Protein AF-A0A1F9ZBH5-F1 (afdb_monomer_lite)

Secondary structure (DSSP, 8-state):
-HHHHHHHHHHHH--TT-HHHHHHHHHHHHHHHHHHHHHHHHHHHHS---HHHHHHHHHHHHHHHHHHHHHHHHHTTTTGGGHHHHHHHHHHHHHHHHHHHHHHHHHHHHHHTTTTSPPPPPP--

Foldseek 3Di:
DLVLLVVLVCLCVPVVVDDVVSLVSSLVSLVVLLVVLVVVLVVVVPDPDDPVLNVLSVVLNVLSVVLNVLSVCVVVVVCVVPCVVSVVVNVVSSVSNNVSVVVSVVSVVCVVVVVVPDDPDPPDD

pLDDT: mean 91.95, std 9.19, range [59.84, 98.5]

Sequence (125 aa):
MVWISFFAFLTILFPFLGWQIAQGIHIVVGVVVIVMAFYNRSLLEKSQAPLRLKRIATATANISVAQAIIGLLFLVDALAFLFGLFEFIHIVNAVAIVTQASSTATAYDMWEDKEYEPKPTAPAS

Structure (mmCIF, N/CA/C/O backbone):
data_AF-A0A1F9ZBH5-F1
#
_entry.id   AF-A0A1F9ZBH5-F1
#
loop_
_atom_site.group_PDB
_atom_site.id
_atom_site.type_symbol
_atom_site.label_atom_id
_atom_site.label_alt_id
_atom_site.label_comp_id
_atom_site.label_asym_id
_atom_site.label_entity_id
_atom_site.label_seq_id
_atom_site.pdbx_PDB_ins_code
_atom_site.Cartn_x
_atom_site.Cartn_y
_atom_site.Cartn_z
_atom_site.occupancy
_atom_site.B_iso_or_equiv
_atom_site.auth_seq_id
_atom_site.auth_comp_id
_atom_site.auth_asym_id
_atom_site.auth_atom_id
_atom_site.pdbx_PDB_model_num
ATOM 1 N N . MET A 1 1 ? 0.972 -6.969 5.223 1.00 90.81 1 MET A N 1
ATOM 2 C CA . MET A 1 1 ? 1.000 -5.801 4.314 1.00 90.81 1 MET A CA 1
ATOM 3 C C . MET A 1 1 ? 2.272 -4.982 4.486 1.00 90.81 1 MET A C 1
ATOM 5 O O . MET A 1 1 ? 2.968 -4.849 3.499 1.00 90.81 1 MET A O 1
ATOM 9 N N . VAL A 1 2 ? 2.631 -4.532 5.701 1.00 95.81 2 VAL A N 1
ATOM 10 C CA . VAL A 1 2 ? 3.847 -3.721 5.972 1.00 95.81 2 VAL A CA 1
ATOM 11 C C . VAL A 1 2 ? 5.093 -4.229 5.238 1.00 95.81 2 VAL A C 1
ATOM 13 O O . VAL A 1 2 ? 5.625 -3.527 4.386 1.00 95.81 2 VAL A O 1
ATOM 16 N N . TRP A 1 3 ? 5.507 -5.472 5.502 1.00 95.88 3 TRP A N 1
ATOM 17 C CA . TRP A 1 3 ? 6.712 -6.054 4.901 1.00 95.88 3 TRP A CA 1
ATOM 18 C C . TRP A 1 3 ? 6.632 -6.221 3.386 1.00 95.88 3 TRP A C 1
ATOM 20 O O . TRP A 1 3 ? 7.624 -6.026 2.699 1.00 95.88 3 TRP A O 1
ATOM 30 N N . ILE A 1 4 ? 5.453 -6.540 2.855 1.00 95.06 4 ILE A N 1
ATOM 31 C CA . ILE A 1 4 ? 5.247 -6.704 1.410 1.00 95.06 4 ILE A CA 1
ATOM 32 C C . ILE A 1 4 ? 5.319 -5.339 0.713 1.00 95.06 4 ILE A C 1
ATOM 34 O O . ILE A 1 4 ? 5.979 -5.204 -0.312 1.00 95.06 4 ILE A O 1
ATOM 38 N N . SER A 1 5 ? 4.712 -4.306 1.297 1.00 94.00 5 SER A N 1
ATOM 39 C CA . SER A 1 5 ? 4.813 -2.933 0.800 1.00 94.00 5 SER A CA 1
ATOM 40 C C . SER A 1 5 ? 6.243 -2.390 0.909 1.00 94.00 5 SER A C 1
ATOM 42 O O . SER A 1 5 ? 6.711 -1.734 -0.014 1.00 94.00 5 SER A O 1
ATOM 44 N N . PHE A 1 6 ? 6.971 -2.710 1.983 1.00 94.25 6 PHE A N 1
ATOM 45 C CA . PHE A 1 6 ? 8.394 -2.385 2.102 1.00 94.25 6 PHE A CA 1
ATOM 46 C C . PHE A 1 6 ? 9.240 -3.117 1.051 1.00 94.25 6 PHE A C 1
ATOM 48 O O . PHE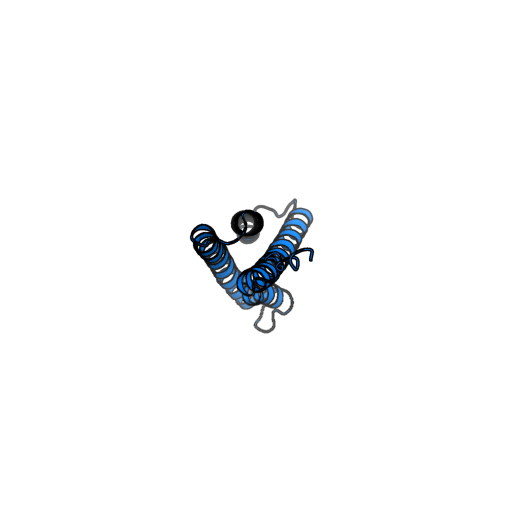 A 1 6 ? 10.086 -2.509 0.401 1.00 94.25 6 PHE A O 1
ATOM 55 N N . PHE A 1 7 ? 8.971 -4.402 0.816 1.00 94.69 7 PHE A N 1
ATOM 56 C CA . PHE A 1 7 ? 9.651 -5.177 -0.218 1.00 94.69 7 PHE A CA 1
ATOM 57 C C . PHE A 1 7 ? 9.445 -4.581 -1.618 1.00 94.69 7 PHE A C 1
ATOM 59 O O . PHE A 1 7 ? 10.397 -4.532 -2.391 1.00 94.69 7 PHE A O 1
ATOM 66 N N . ALA A 1 8 ? 8.261 -4.033 -1.919 1.00 93.50 8 ALA A N 1
ATOM 67 C CA . ALA A 1 8 ? 8.011 -3.330 -3.180 1.00 93.50 8 ALA A CA 1
ATOM 68 C C . ALA A 1 8 ? 8.973 -2.147 -3.415 1.00 93.50 8 ALA A C 1
ATOM 70 O O . ALA A 1 8 ? 9.349 -1.886 -4.553 1.00 93.50 8 ALA A O 1
ATOM 71 N N . PHE A 1 9 ? 9.409 -1.440 -2.367 1.00 91.12 9 PHE A N 1
ATOM 72 C CA . PHE A 1 9 ? 10.438 -0.402 -2.508 1.00 91.12 9 PHE A CA 1
ATOM 73 C C . PHE A 1 9 ? 11.800 -0.993 -2.853 1.00 91.12 9 PHE A C 1
ATOM 75 O O . PHE A 1 9 ? 12.497 -0.496 -3.739 1.00 91.12 9 PHE A O 1
ATOM 82 N N . LEU A 1 10 ? 12.174 -2.064 -2.152 1.00 92.81 10 LEU A N 1
ATOM 83 C CA . LEU A 1 10 ? 13.485 -2.686 -2.301 1.00 92.81 10 LEU A CA 1
ATOM 84 C C . LEU A 1 10 ? 13.714 -3.225 -3.712 1.00 92.81 10 LEU A C 1
ATOM 86 O O . LEU A 1 10 ? 14.834 -3.131 -4.208 1.00 92.81 10 LEU A O 1
ATOM 90 N N . THR A 1 11 ? 12.668 -3.727 -4.376 1.00 93.31 11 THR A N 1
ATOM 91 C CA . THR A 1 11 ? 12.789 -4.261 -5.741 1.00 93.31 11 THR A CA 1
ATOM 92 C C . THR A 1 11 ? 13.259 -3.206 -6.737 1.00 93.31 11 THR A C 1
ATOM 94 O O . THR A 1 11 ? 13.993 -3.540 -7.658 1.00 93.31 11 THR A O 1
ATOM 97 N N . ILE A 1 12 ? 12.862 -1.943 -6.554 1.00 91.69 12 ILE A N 1
ATOM 98 C CA . ILE A 1 12 ? 13.244 -0.835 -7.441 1.00 91.69 12 ILE A CA 1
ATOM 99 C C . ILE A 1 12 ? 14.531 -0.159 -6.970 1.00 91.69 12 ILE A C 1
ATOM 101 O O . ILE A 1 12 ? 15.370 0.190 -7.796 1.00 91.69 12 ILE A O 1
ATOM 105 N N . LEU A 1 13 ? 14.720 -0.008 -5.656 1.00 91.75 13 LEU A N 1
ATOM 106 C CA . LEU A 1 13 ? 15.920 0.626 -5.107 1.00 91.75 13 LEU A CA 1
ATOM 107 C C . LEU A 1 13 ? 17.184 -0.210 -5.356 1.00 91.75 13 LEU A C 1
ATOM 109 O O . LEU A 1 13 ? 18.262 0.343 -5.566 1.00 91.75 13 LEU A O 1
ATOM 113 N N . PHE A 1 14 ? 17.048 -1.537 -5.358 1.00 92.75 14 PHE A N 1
ATOM 114 C CA . PHE A 1 14 ? 18.155 -2.465 -5.550 1.00 92.75 14 PHE A CA 1
ATOM 115 C C . PHE A 1 14 ? 17.829 -3.509 -6.630 1.00 92.75 14 PHE A C 1
ATOM 117 O O . PHE A 1 14 ? 17.493 -4.655 -6.315 1.00 92.75 14 PHE A O 1
ATOM 124 N N . PRO A 1 15 ? 17.943 -3.155 -7.924 1.00 91.88 15 PRO A N 1
ATOM 125 C CA . PRO A 1 15 ? 17.598 -4.045 -9.029 1.00 91.88 15 PRO A CA 1
ATOM 126 C C . PRO A 1 15 ? 18.705 -5.085 -9.298 1.00 91.88 15 PRO A C 1
ATOM 128 O O . PRO A 1 15 ? 19.243 -5.167 -10.401 1.00 91.88 15 PRO A O 1
ATOM 131 N N . PHE A 1 16 ? 19.055 -5.902 -8.297 1.00 89.44 16 PHE A N 1
ATOM 132 C CA . PHE A 1 16 ? 20.159 -6.877 -8.360 1.00 89.44 16 PHE A CA 1
ATOM 133 C C . PHE A 1 16 ? 20.019 -7.909 -9.491 1.00 89.44 16 PHE A C 1
ATOM 135 O O . PHE A 1 16 ? 21.016 -8.447 -9.962 1.00 89.44 16 PHE A O 1
ATOM 142 N N . LEU A 1 17 ? 18.785 -8.185 -9.923 1.00 90.12 17 LEU A N 1
ATOM 143 C CA . LEU A 1 17 ? 18.459 -9.133 -10.994 1.00 90.12 17 LEU A CA 1
ATOM 144 C C . LEU A 1 17 ? 18.304 -8.454 -12.371 1.00 90.12 17 LEU A C 1
ATOM 146 O O . LEU A 1 17 ? 17.874 -9.096 -13.325 1.00 90.12 17 LEU A O 1
ATOM 150 N N . GLY A 1 18 ? 18.630 -7.162 -12.484 1.00 94.38 18 GLY A N 1
ATOM 151 C CA . GLY A 1 18 ? 18.410 -6.350 -13.682 1.00 94.38 18 GLY A CA 1
ATOM 152 C C . GLY A 1 18 ? 17.054 -5.637 -13.688 1.00 94.38 18 GLY A C 1
ATOM 153 O O . GLY A 1 18 ? 16.101 -6.048 -13.022 1.00 94.38 18 GLY A O 1
ATOM 154 N N . TRP A 1 19 ? 16.970 -4.541 -14.450 1.00 92.50 19 TRP A N 1
ATOM 155 C CA . TRP A 1 19 ? 15.840 -3.607 -14.391 1.00 92.50 19 TRP A CA 1
ATOM 156 C C . TRP A 1 19 ? 14.512 -4.228 -14.832 1.00 92.50 19 TRP A C 1
ATOM 158 O O . TRP A 1 19 ? 13.498 -4.029 -14.169 1.00 92.50 19 TRP A O 1
ATOM 168 N N . GLN A 1 20 ? 14.509 -5.041 -15.895 1.00 93.25 20 GLN A N 1
ATOM 169 C CA . GLN A 1 20 ? 13.277 -5.664 -16.392 1.00 93.25 20 GLN A CA 1
ATOM 170 C C . GLN A 1 20 ? 12.678 -6.644 -15.372 1.00 93.25 20 GLN A C 1
ATOM 172 O O . GLN A 1 20 ? 11.469 -6.645 -15.140 1.00 93.25 20 GLN A O 1
ATOM 177 N N . ILE A 1 21 ? 13.522 -7.463 -14.734 1.00 94.81 21 ILE A N 1
ATOM 178 C CA . ILE A 1 21 ? 13.074 -8.430 -13.723 1.00 94.81 21 ILE A CA 1
ATOM 179 C C . ILE A 1 21 ? 12.607 -7.693 -12.466 1.00 94.81 21 ILE A C 1
ATOM 181 O O . ILE A 1 21 ? 11.524 -7.978 -11.955 1.00 94.81 21 ILE A O 1
ATOM 185 N N . ALA A 1 22 ? 13.384 -6.713 -11.998 1.00 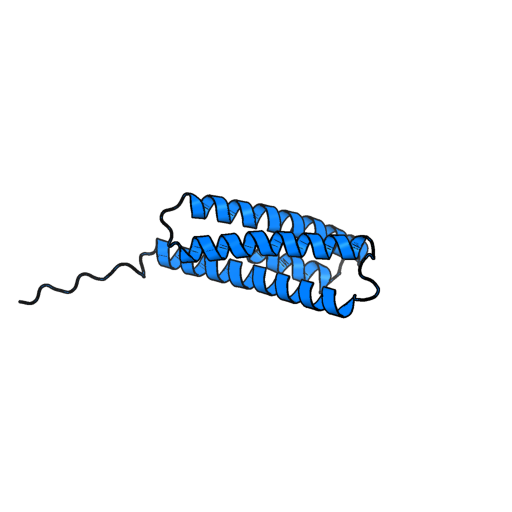95.69 22 ALA A N 1
ATOM 186 C CA . ALA A 1 22 ? 13.036 -5.867 -10.860 1.00 95.69 22 ALA A CA 1
ATOM 187 C C . ALA A 1 22 ? 11.675 -5.177 -11.038 1.00 95.69 22 ALA A C 1
ATOM 189 O O . ALA A 1 22 ? 10.835 -5.224 -10.138 1.00 95.69 22 ALA A O 1
ATOM 190 N N . GLN A 1 23 ? 11.428 -4.604 -12.219 1.00 94.75 23 GLN A N 1
ATOM 191 C CA . GLN A 1 23 ? 10.154 -3.988 -12.574 1.00 94.75 23 GLN A CA 1
ATOM 192 C C . GLN A 1 23 ? 9.008 -5.009 -12.578 1.00 94.75 23 GLN A C 1
ATOM 194 O O . GLN A 1 23 ? 7.955 -4.746 -11.998 1.00 94.75 23 GLN A O 1
ATOM 199 N N . GLY A 1 24 ? 9.211 -6.191 -13.170 1.00 95.62 24 GLY A N 1
ATOM 200 C CA . GLY A 1 24 ? 8.214 -7.265 -13.159 1.00 95.62 24 GLY A CA 1
ATOM 201 C C . GLY A 1 24 ? 7.828 -7.694 -11.740 1.00 95.62 24 GLY A C 1
ATOM 202 O O . GLY A 1 24 ? 6.642 -7.780 -11.416 1.00 95.62 24 GLY A O 1
ATOM 203 N N . ILE A 1 25 ? 8.819 -7.889 -10.863 1.00 96.69 25 ILE A N 1
ATOM 204 C CA . ILE A 1 25 ? 8.586 -8.213 -9.448 1.00 96.69 25 ILE A CA 1
ATOM 205 C C . ILE A 1 25 ? 7.847 -7.063 -8.754 1.00 96.69 25 ILE A C 1
ATOM 207 O O . ILE A 1 25 ? 6.869 -7.317 -8.052 1.00 96.69 25 ILE A O 1
ATOM 211 N N . HIS A 1 26 ? 8.260 -5.812 -8.971 1.00 96.81 26 HIS A N 1
ATOM 212 C CA . HIS A 1 26 ? 7.611 -4.640 -8.380 1.00 96.81 26 HIS A CA 1
ATOM 213 C C . HIS A 1 26 ? 6.119 -4.567 -8.731 1.00 96.81 26 HIS A C 1
ATOM 215 O O . HIS A 1 26 ? 5.291 -4.345 -7.848 1.00 96.81 26 HIS A O 1
ATOM 221 N N . ILE A 1 27 ? 5.761 -4.823 -9.995 1.00 96.44 27 ILE A N 1
ATOM 222 C CA . ILE A 1 27 ? 4.364 -4.849 -10.452 1.00 96.44 27 ILE A CA 1
ATOM 223 C C . ILE A 1 27 ? 3.581 -5.948 -9.728 1.00 96.44 27 ILE A C 1
ATOM 225 O O . ILE A 1 27 ? 2.514 -5.679 -9.175 1.00 96.44 27 ILE A O 1
ATOM 229 N N . VAL A 1 28 ? 4.110 -7.176 -9.697 1.00 97.62 28 VAL A N 1
ATOM 230 C CA . VAL A 1 28 ? 3.442 -8.314 -9.041 1.00 97.62 28 VAL A CA 1
ATOM 231 C C . VAL A 1 28 ? 3.235 -8.037 -7.552 1.00 97.62 28 VAL A C 1
ATOM 233 O O . VAL A 1 28 ? 2.130 -8.209 -7.036 1.00 97.62 28 VAL A O 1
ATOM 236 N N . VAL A 1 29 ? 4.269 -7.555 -6.862 1.00 97.19 29 VAL A N 1
ATOM 237 C CA . VAL A 1 29 ? 4.182 -7.187 -5.444 1.00 97.19 29 VAL A CA 1
ATOM 238 C C . VAL A 1 29 ? 3.184 -6.044 -5.246 1.00 97.19 29 VAL A C 1
ATOM 240 O O . VAL A 1 29 ? 2.385 -6.100 -4.315 1.00 97.19 29 VAL A O 1
ATOM 243 N N . GLY A 1 30 ? 3.161 -5.049 -6.136 1.00 96.88 30 GLY A N 1
ATOM 244 C CA . GLY A 1 30 ? 2.183 -3.961 -6.123 1.00 96.88 30 GLY A CA 1
ATOM 245 C C . GLY A 1 30 ? 0.740 -4.466 -6.196 1.00 96.88 30 GLY A C 1
ATOM 246 O O . GLY A 1 30 ? -0.093 -4.058 -5.386 1.00 96.88 30 GLY A O 1
ATOM 247 N N . VAL A 1 31 ? 0.452 -5.425 -7.081 1.00 97.94 31 VAL A N 1
ATOM 248 C CA . VAL A 1 31 ? -0.866 -6.082 -7.155 1.00 97.94 31 VAL A CA 1
ATOM 249 C C . VAL A 1 31 ? -1.205 -6.786 -5.839 1.00 97.94 31 VAL A C 1
ATOM 251 O O . VAL A 1 31 ? -2.310 -6.617 -5.318 1.00 97.94 31 VAL A O 1
ATOM 254 N N . VAL A 1 32 ? -0.254 -7.519 -5.254 1.00 98.12 32 VAL A N 1
ATOM 255 C CA . VAL A 1 32 ? -0.448 -8.175 -3.950 1.00 98.12 32 VAL A CA 1
ATOM 256 C C . VAL A 1 32 ? -0.744 -7.149 -2.852 1.00 98.12 32 VAL A C 1
ATOM 258 O O . VAL A 1 32 ? -1.650 -7.374 -2.049 1.00 98.12 32 VAL A O 1
ATOM 261 N N . VAL A 1 33 ? -0.050 -6.006 -2.822 1.00 97.94 33 VAL A N 1
ATOM 262 C CA . VAL A 1 33 ? -0.314 -4.927 -1.853 1.00 97.94 33 VAL A CA 1
ATOM 263 C C . VAL A 1 33 ? -1.751 -4.422 -1.962 1.00 97.94 33 VAL A C 1
ATOM 265 O O . VAL A 1 33 ? -2.402 -4.264 -0.930 1.00 97.94 33 VAL A O 1
ATOM 268 N N . ILE A 1 34 ? -2.271 -4.219 -3.176 1.00 98.12 34 ILE A N 1
ATOM 269 C CA . ILE A 1 34 ? -3.660 -3.779 -3.388 1.00 98.12 34 ILE A CA 1
ATOM 270 C C . ILE A 1 34 ? -4.630 -4.822 -2.830 1.00 98.12 34 ILE A C 1
ATOM 272 O O . ILE A 1 34 ? -5.492 -4.491 -2.014 1.00 98.12 34 ILE A O 1
ATOM 276 N N . VAL A 1 35 ? -4.461 -6.094 -3.210 1.00 98.38 35 VAL A N 1
ATOM 277 C CA . VAL A 1 35 ? -5.311 -7.195 -2.723 1.00 98.38 35 VAL A CA 1
ATOM 278 C C . VAL A 1 35 ? -5.296 -7.251 -1.196 1.00 98.38 35 VAL A C 1
ATOM 280 O O . VAL A 1 35 ? -6.353 -7.319 -0.567 1.00 98.38 35 VAL A O 1
ATOM 283 N N . MET A 1 36 ? -4.116 -7.150 -0.582 1.00 98.19 36 MET A N 1
ATOM 284 C CA . MET A 1 36 ? -3.982 -7.131 0.873 1.00 98.19 36 MET A CA 1
ATOM 285 C C . MET A 1 36 ? -4.630 -5.907 1.520 1.00 98.19 36 MET A C 1
ATOM 287 O O . MET A 1 36 ? -5.206 -6.044 2.596 1.00 98.19 36 MET A O 1
ATOM 291 N N . ALA A 1 37 ? -4.558 -4.729 0.900 1.00 98.12 37 ALA A N 1
ATOM 292 C CA . ALA A 1 37 ? -5.168 -3.520 1.444 1.00 98.12 37 ALA A CA 1
ATOM 293 C C . ALA A 1 37 ? -6.695 -3.662 1.525 1.00 98.12 37 ALA A C 1
ATOM 295 O O . ALA A 1 37 ? -7.290 -3.379 2.568 1.00 98.12 37 ALA A O 1
ATOM 296 N N . PHE A 1 38 ? -7.324 -4.187 0.470 1.00 98.50 38 PHE A N 1
ATOM 297 C CA . PHE A 1 38 ? -8.758 -4.489 0.475 1.00 98.50 38 PHE A CA 1
ATOM 298 C C . PHE A 1 38 ? -9.117 -5.640 1.417 1.00 98.50 38 PHE A C 1
ATOM 300 O O . PHE A 1 38 ? -10.132 -5.565 2.113 1.00 98.50 38 PHE A O 1
ATOM 307 N N . TYR A 1 39 ? -8.283 -6.678 1.489 1.00 98.25 39 TYR A N 1
ATOM 308 C CA . TYR A 1 39 ? -8.491 -7.793 2.410 1.00 98.25 39 TYR A CA 1
ATOM 309 C C . TYR A 1 39 ? -8.456 -7.332 3.875 1.00 98.25 39 TYR A C 1
ATOM 311 O O . TYR A 1 39 ? -9.406 -7.570 4.621 1.00 98.25 39 TYR A O 1
ATOM 319 N N . ASN A 1 40 ? -7.423 -6.580 4.265 1.00 97.25 40 ASN A N 1
ATOM 320 C CA . ASN A 1 40 ? -7.286 -6.012 5.607 1.00 97.25 40 ASN A CA 1
ATOM 321 C C . ASN A 1 40 ? -8.449 -5.079 5.951 1.00 97.25 40 ASN A C 1
ATOM 323 O O . ASN A 1 40 ? -9.001 -5.155 7.049 1.00 97.25 40 ASN A O 1
ATOM 327 N N . ARG A 1 41 ? -8.858 -4.226 5.004 1.00 98.00 41 ARG A N 1
ATOM 328 C CA . ARG A 1 41 ? -10.046 -3.384 5.159 1.00 98.00 41 ARG A CA 1
ATOM 329 C C . ARG A 1 41 ? -11.292 -4.231 5.437 1.00 98.00 41 ARG A C 1
ATOM 331 O O . ARG A 1 41 ? -12.010 -3.931 6.384 1.00 98.00 41 ARG A O 1
ATOM 338 N N . SER A 1 42 ? -11.533 -5.291 4.661 1.00 98.19 42 SER A N 1
ATOM 339 C CA . SER A 1 42 ? -12.706 -6.159 4.839 1.00 98.19 42 SER A CA 1
ATOM 340 C C . SER A 1 42 ? -12.715 -6.865 6.197 1.00 98.19 42 SER A C 1
ATOM 342 O O . SER A 1 42 ? -13.767 -6.973 6.827 1.00 98.19 42 SER A O 1
ATOM 344 N N . LEU A 1 43 ? -11.553 -7.325 6.672 1.00 96.69 43 LEU A N 1
ATOM 345 C CA . LEU A 1 43 ? -11.426 -7.920 8.005 1.00 96.69 43 LEU A CA 1
ATOM 346 C C . LEU A 1 43 ? -11.744 -6.906 9.112 1.00 96.69 43 LEU A C 1
ATOM 348 O O . LEU A 1 43 ? -12.526 -7.208 10.011 1.00 96.69 43 LEU A O 1
ATOM 352 N N . LEU A 1 44 ? -11.205 -5.687 9.017 1.00 95.88 44 LEU A N 1
ATOM 353 C CA . LEU A 1 44 ? -11.470 -4.616 9.984 1.00 95.88 44 LEU A CA 1
ATOM 354 C C . LEU A 1 44 ? -12.923 -4.137 9.959 1.00 95.88 44 LEU A C 1
ATOM 356 O O . LEU A 1 44 ? -13.488 -3.810 11.000 1.00 95.88 44 LEU A O 1
ATOM 360 N N . GLU A 1 45 ? -13.557 -4.091 8.790 1.00 96.25 45 GLU A N 1
ATOM 361 C CA . GLU A 1 45 ? -14.977 -3.748 8.682 1.00 96.25 45 GLU A CA 1
ATOM 362 C C . GLU A 1 45 ? -15.846 -4.730 9.477 1.00 96.25 45 GLU A C 1
ATOM 364 O O . GLU A 1 45 ? -16.746 -4.287 10.196 1.00 96.25 45 GLU A O 1
ATOM 369 N N . LYS A 1 46 ? -15.506 -6.024 9.426 1.00 96.31 46 LYS A N 1
ATOM 370 C CA . LYS A 1 46 ? -16.195 -7.120 10.127 1.00 96.31 46 LYS A CA 1
ATOM 371 C C . LYS A 1 46 ? -15.844 -7.237 11.615 1.00 96.31 46 LYS A C 1
ATOM 373 O O . LYS A 1 46 ? -16.524 -7.971 12.327 1.00 96.31 46 LYS A O 1
ATOM 378 N N . SER A 1 47 ? -14.812 -6.544 12.097 1.00 94.50 47 SER A N 1
ATOM 379 C CA . SER A 1 47 ? -14.397 -6.595 13.502 1.00 94.50 47 SER A CA 1
ATOM 380 C C . SER A 1 47 ? -15.042 -5.491 14.352 1.00 94.50 47 SER A C 1
ATOM 382 O O . SER A 1 47 ? -15.637 -4.534 13.844 1.00 94.50 47 SER A O 1
ATOM 384 N N . GLN A 1 48 ? -14.888 -5.602 15.675 1.00 93.88 48 GLN A N 1
ATOM 385 C CA . GLN A 1 48 ? -15.278 -4.568 16.647 1.00 93.88 48 GLN A CA 1
ATOM 386 C C . GLN A 1 48 ? -14.202 -3.480 16.825 1.00 93.88 48 GLN A C 1
ATOM 388 O O . GLN A 1 48 ? -14.269 -2.682 17.758 1.00 93.88 48 GLN A O 1
ATOM 393 N N . ALA A 1 49 ? -13.206 -3.435 15.934 1.00 92.88 49 ALA A N 1
ATOM 394 C CA . ALA A 1 49 ? -12.132 -2.459 16.003 1.00 92.88 49 ALA A CA 1
ATOM 395 C C . ALA A 1 49 ? -12.664 -1.014 15.898 1.00 92.88 49 ALA A C 1
ATOM 397 O O . ALA A 1 49 ? -13.651 -0.761 15.191 1.00 92.88 49 ALA A O 1
ATOM 398 N N . PRO A 1 50 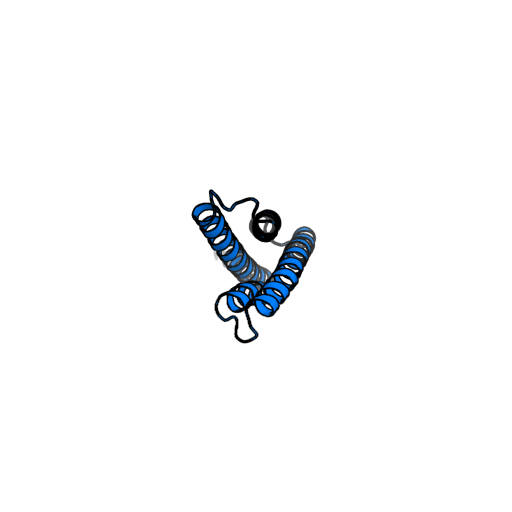? -11.997 -0.034 16.535 1.00 93.56 50 PRO A N 1
ATOM 399 C CA . PRO A 1 50 ? -12.398 1.365 16.492 1.00 93.56 50 PRO A CA 1
ATOM 400 C C . PRO A 1 50 ? -12.590 1.903 15.070 1.00 93.56 50 PRO A C 1
ATOM 402 O O . PRO A 1 50 ? -11.794 1.640 14.166 1.00 93.56 50 PRO A O 1
ATOM 405 N N . LEU A 1 51 ? -13.590 2.775 14.887 1.00 95.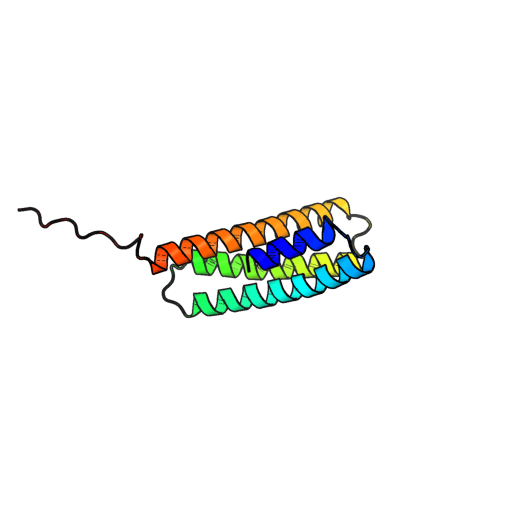31 51 LEU A N 1
ATOM 406 C CA . LEU A 1 51 ? -13.883 3.420 13.597 1.00 95.31 51 LEU A CA 1
ATOM 407 C C . LEU A 1 51 ? -12.668 4.130 12.985 1.00 95.31 51 LEU A C 1
ATOM 409 O O . LEU A 1 51 ? -12.539 4.202 11.763 1.00 95.31 51 LEU A O 1
ATOM 413 N N . ARG A 1 52 ? -11.757 4.643 13.820 1.00 94.50 52 ARG A N 1
ATOM 414 C CA . ARG A 1 52 ? -10.515 5.266 13.354 1.00 94.50 52 ARG A CA 1
ATOM 415 C C . ARG A 1 52 ? -9.658 4.289 12.542 1.00 94.50 52 ARG A C 1
ATOM 417 O O . ARG A 1 52 ? -9.193 4.688 11.478 1.00 94.50 52 ARG A O 1
ATOM 424 N N . LEU A 1 53 ? -9.505 3.038 12.985 1.00 95.31 53 LEU A N 1
ATOM 425 C CA . LEU A 1 53 ? -8.749 2.013 12.252 1.00 95.31 53 LEU A CA 1
ATOM 426 C C . LEU A 1 53 ? -9.415 1.679 10.920 1.00 95.31 53 LEU A C 1
ATOM 428 O O . LEU A 1 53 ? -8.743 1.635 9.893 1.00 95.31 53 LEU A O 1
ATOM 432 N N . LYS A 1 54 ? -10.748 1.554 10.907 1.00 96.88 54 LYS A N 1
ATOM 433 C CA . LYS A 1 54 ? -11.518 1.296 9.678 1.00 96.88 54 LYS A CA 1
ATOM 434 C C . LYS A 1 54 ? -11.337 2.414 8.643 1.00 96.88 54 LYS A C 1
ATOM 436 O O . LYS A 1 54 ? -11.157 2.137 7.456 1.00 96.88 54 LYS A O 1
ATOM 441 N N . ARG A 1 55 ? -11.324 3.679 9.086 1.00 97.56 55 ARG A N 1
ATOM 442 C CA . ARG A 1 55 ? -11.055 4.838 8.214 1.00 97.56 55 ARG A CA 1
ATOM 443 C C . ARG A 1 55 ? -9.638 4.822 7.646 1.00 97.56 55 ARG A C 1
ATOM 445 O O . ARG A 1 55 ? -9.488 5.060 6.452 1.00 97.56 55 ARG A O 1
ATOM 452 N N . ILE A 1 56 ? -8.627 4.523 8.467 1.00 97.25 56 ILE A N 1
ATOM 453 C CA . ILE A 1 56 ? -7.234 4.432 8.002 1.00 97.25 56 ILE A CA 1
ATOM 454 C C . ILE A 1 56 ? -7.105 3.305 6.974 1.00 97.25 56 ILE A C 1
ATOM 456 O O . ILE A 1 56 ? -6.640 3.558 5.870 1.00 97.25 56 ILE A O 1
ATOM 460 N N . ALA A 1 57 ? -7.616 2.106 7.267 1.00 97.69 57 ALA A N 1
ATOM 461 C CA . ALA A 1 57 ? -7.570 0.982 6.332 1.00 97.69 57 ALA A CA 1
ATOM 462 C C . ALA A 1 57 ? -8.301 1.272 5.008 1.00 97.69 57 ALA A C 1
ATOM 464 O O . ALA A 1 57 ? -7.823 0.899 3.937 1.00 97.69 57 ALA A O 1
ATOM 465 N N . THR A 1 58 ? -9.428 1.991 5.060 1.00 98.12 58 THR A N 1
ATOM 466 C CA . THR A 1 58 ? -10.143 2.447 3.857 1.00 98.12 58 THR A CA 1
ATOM 467 C C . THR A 1 58 ? -9.312 3.443 3.050 1.00 98.12 58 THR A C 1
ATOM 469 O O . THR A 1 58 ? -9.202 3.301 1.832 1.00 98.12 58 THR A O 1
ATOM 472 N N . ALA A 1 59 ? -8.689 4.422 3.712 1.00 98.12 59 ALA A N 1
ATOM 473 C CA . ALA A 1 59 ? -7.795 5.370 3.055 1.00 98.12 59 ALA A CA 1
ATOM 474 C C . ALA A 1 59 ? -6.596 4.655 2.418 1.00 98.12 59 ALA A C 1
ATOM 476 O O . ALA A 1 59 ? -6.278 4.928 1.264 1.00 98.12 59 ALA A O 1
ATOM 477 N N . THR A 1 60 ? -5.990 3.684 3.107 1.00 98.31 60 THR A N 1
ATOM 478 C CA . THR A 1 60 ? -4.873 2.897 2.567 1.00 98.31 60 THR A CA 1
ATOM 479 C C . THR A 1 60 ? -5.285 2.103 1.329 1.00 98.31 60 THR A C 1
ATOM 481 O O . THR A 1 60 ? -4.554 2.105 0.339 1.00 98.31 60 THR A O 1
ATOM 484 N N . ALA A 1 61 ? -6.468 1.477 1.337 1.00 98.38 61 ALA A N 1
ATOM 485 C CA . ALA A 1 61 ? -6.999 0.781 0.165 1.00 98.38 61 ALA A CA 1
ATOM 486 C C . ALA A 1 61 ? -7.192 1.741 -1.022 1.00 98.38 61 ALA A C 1
ATOM 488 O O . ALA A 1 61 ? -6.725 1.455 -2.124 1.00 98.38 61 ALA A O 1
ATOM 489 N N . ASN A 1 62 ? -7.782 2.917 -0.799 1.00 98.19 62 ASN A N 1
ATOM 490 C CA . ASN A 1 62 ? -7.978 3.913 -1.857 1.00 98.19 62 ASN A CA 1
ATOM 491 C C . ASN A 1 62 ? -6.649 4.466 -2.401 1.00 98.19 62 ASN A C 1
ATOM 493 O O . ASN A 1 62 ? -6.485 4.590 -3.615 1.00 98.19 62 ASN A O 1
ATOM 497 N N . ILE A 1 63 ? -5.678 4.747 -1.524 1.00 98.00 63 ILE A N 1
ATOM 498 C CA . ILE A 1 63 ? -4.335 5.188 -1.930 1.00 98.00 63 ILE A CA 1
ATOM 499 C C . ILE A 1 63 ? -3.632 4.082 -2.726 1.00 98.00 63 ILE A C 1
ATOM 501 O O . ILE A 1 63 ? -2.972 4.391 -3.711 1.00 98.00 63 ILE A O 1
ATOM 505 N N . SER A 1 64 ? -3.820 2.800 -2.382 1.00 97.94 64 SER A N 1
ATOM 506 C CA . SER A 1 64 ? -3.250 1.686 -3.157 1.00 97.94 64 SER A CA 1
ATOM 507 C C . SER A 1 64 ? -3.791 1.615 -4.591 1.00 97.94 64 SER A C 1
ATOM 509 O O . SER A 1 64 ? -3.038 1.305 -5.512 1.00 97.94 64 SER A O 1
ATOM 511 N N . VAL A 1 65 ? -5.058 1.984 -4.812 1.00 98.00 65 VAL A N 1
ATOM 512 C CA . VAL A 1 65 ? -5.634 2.095 -6.163 1.00 98.00 65 VAL A CA 1
ATOM 513 C C . VAL A 1 65 ? -5.015 3.267 -6.921 1.00 98.00 65 VAL A C 1
ATOM 515 O O . VAL A 1 65 ? -4.586 3.097 -8.060 1.00 98.00 65 VAL A O 1
ATOM 518 N N . ALA A 1 66 ? -4.914 4.442 -6.292 1.00 97.38 66 ALA A N 1
ATOM 519 C CA . ALA A 1 66 ? -4.254 5.598 -6.903 1.00 97.38 66 ALA A CA 1
ATOM 520 C C . ALA A 1 66 ? -2.787 5.290 -7.256 1.00 97.38 66 ALA A C 1
ATOM 522 O O . ALA A 1 66 ? -2.323 5.630 -8.343 1.00 97.38 66 ALA A O 1
ATOM 523 N N . GLN A 1 67 ? -2.085 4.573 -6.375 1.00 96.94 67 GLN A N 1
ATOM 524 C CA . GLN A 1 67 ? -0.721 4.105 -6.596 1.00 96.94 67 GLN A CA 1
ATOM 525 C C . GLN A 1 67 ? -0.615 3.208 -7.830 1.00 96.94 67 GLN A C 1
ATOM 527 O O . GLN A 1 67 ? 0.284 3.394 -8.651 1.00 96.94 67 GLN A O 1
ATOM 532 N N . ALA A 1 68 ? -1.549 2.267 -7.980 1.00 96.62 68 ALA A N 1
ATOM 533 C CA . ALA A 1 68 ? -1.613 1.370 -9.127 1.00 96.62 68 ALA A CA 1
ATOM 534 C C . ALA A 1 68 ? -1.852 2.129 -10.434 1.00 96.62 68 ALA A C 1
ATOM 536 O O . ALA A 1 68 ? -1.176 1.867 -11.424 1.00 96.62 68 ALA A O 1
ATOM 537 N N . ILE A 1 69 ? -2.773 3.098 -10.425 1.00 96.81 69 ILE A N 1
ATOM 538 C CA . ILE A 1 69 ? -3.067 3.937 -11.593 1.00 96.81 69 ILE A CA 1
ATOM 539 C C . ILE A 1 69 ? -1.809 4.690 -12.026 1.00 96.81 69 ILE A C 1
ATOM 541 O O . ILE A 1 69 ? -1.440 4.626 -13.194 1.00 96.81 69 ILE A O 1
ATOM 545 N N . ILE A 1 70 ? -1.110 5.346 -11.095 1.00 95.81 70 ILE A N 1
ATOM 546 C CA . ILE A 1 70 ? 0.127 6.071 -11.417 1.00 95.81 70 ILE A CA 1
ATOM 547 C C . ILE A 1 70 ? 1.201 5.108 -11.951 1.00 95.81 70 ILE A C 1
ATOM 549 O O . ILE A 1 70 ? 1.837 5.403 -12.958 1.00 95.81 70 ILE A O 1
ATOM 553 N N . GLY A 1 71 ? 1.358 3.930 -11.336 1.00 94.44 71 GLY A N 1
ATOM 554 C CA . GLY A 1 71 ? 2.296 2.904 -11.807 1.00 94.44 71 GLY A CA 1
ATOM 555 C C . GLY A 1 71 ? 1.990 2.409 -13.226 1.00 94.44 71 GLY A C 1
ATOM 556 O O . GLY A 1 71 ? 2.895 2.282 -14.047 1.00 94.44 71 GLY A O 1
ATOM 557 N N . LEU A 1 72 ? 0.713 2.188 -13.547 1.00 94.62 72 LEU A N 1
ATOM 558 C CA . LEU A 1 72 ? 0.276 1.821 -14.898 1.00 94.62 72 LEU A CA 1
ATOM 559 C C . LEU A 1 72 ? 0.551 2.937 -15.907 1.00 94.62 72 LEU A C 1
ATOM 561 O O . LEU A 1 72 ? 0.999 2.654 -17.015 1.00 94.62 72 LEU A O 1
ATOM 565 N N . LEU A 1 73 ? 0.324 4.194 -15.525 1.00 94.44 73 LEU A N 1
ATOM 566 C CA . LEU A 1 73 ? 0.605 5.340 -16.385 1.00 94.44 73 LEU A CA 1
ATOM 567 C C . LEU A 1 73 ? 2.106 5.489 -16.689 1.00 94.44 73 LEU A C 1
ATOM 569 O O . LE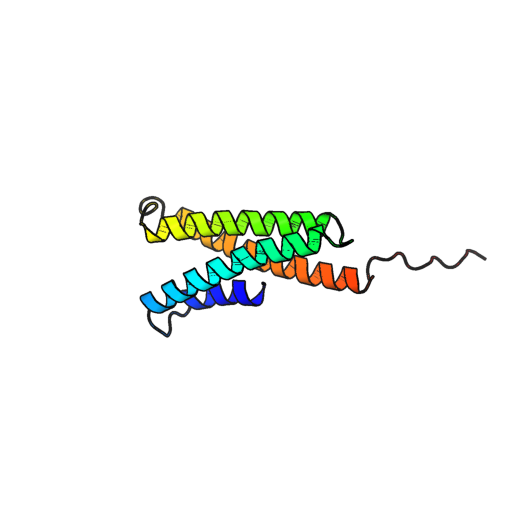U A 1 73 ? 2.448 5.885 -17.803 1.00 94.44 73 LEU A O 1
ATOM 573 N N . PHE A 1 74 ? 2.995 5.115 -15.761 1.00 91.94 74 PHE A N 1
ATOM 574 C CA . PHE A 1 74 ? 4.431 5.024 -16.049 1.00 91.94 74 PHE A CA 1
ATOM 575 C C . PHE A 1 74 ? 4.776 3.914 -17.038 1.00 91.94 74 PHE A C 1
ATOM 577 O O . PHE A 1 74 ? 5.639 4.113 -17.886 1.00 91.94 74 PHE A O 1
ATOM 584 N N . LEU A 1 75 ? 4.106 2.760 -16.967 1.00 90.69 75 LEU A N 1
ATOM 585 C CA . LEU A 1 75 ? 4.390 1.637 -17.868 1.00 90.69 75 LEU A CA 1
ATOM 586 C C . LEU A 1 75 ? 4.105 1.955 -19.337 1.00 90.69 75 LEU A C 1
ATOM 588 O O . LEU A 1 75 ? 4.766 1.408 -20.215 1.00 90.69 75 LEU A O 1
ATOM 592 N N . VAL A 1 76 ? 3.130 2.824 -19.597 1.00 92.62 76 VAL A N 1
ATOM 593 C CA . VAL A 1 76 ? 2.739 3.236 -20.954 1.00 92.62 76 VAL A CA 1
ATOM 594 C C . VAL A 1 76 ? 3.315 4.595 -21.360 1.00 92.62 76 VAL A C 1
ATOM 596 O O . VAL A 1 76 ? 2.882 5.158 -22.361 1.00 92.62 76 VAL A O 1
ATOM 599 N N . ASP A 1 77 ? 4.248 5.138 -20.573 1.00 89.25 77 ASP A N 1
ATOM 600 C CA . ASP A 1 77 ? 4.887 6.443 -20.790 1.00 89.25 77 ASP A CA 1
ATOM 601 C C . ASP A 1 77 ? 3.896 7.624 -20.938 1.00 89.25 77 ASP A C 1
ATOM 603 O O . ASP A 1 77 ? 4.192 8.670 -21.514 1.00 89.25 77 ASP A O 1
ATOM 607 N N . ALA A 1 78 ? 2.689 7.495 -20.371 1.00 84.38 78 ALA A N 1
ATOM 608 C CA . ALA A 1 78 ? 1.624 8.499 -20.490 1.00 84.38 78 ALA A CA 1
ATOM 609 C C . ALA A 1 78 ? 1.898 9.785 -19.686 1.00 84.38 78 ALA A C 1
ATOM 611 O O . ALA A 1 78 ? 1.138 10.750 -19.776 1.00 84.38 78 ALA A O 1
ATOM 612 N N . LEU A 1 79 ? 2.964 9.799 -18.880 1.00 83.94 79 LEU A N 1
ATOM 613 C CA . LEU A 1 79 ? 3.319 10.883 -17.962 1.00 83.94 79 LEU A CA 1
ATOM 614 C C . LEU A 1 79 ? 4.714 11.460 -18.226 1.00 83.94 79 LEU A C 1
ATOM 616 O O . LEU A 1 79 ? 5.224 12.188 -17.378 1.00 83.94 79 LEU A O 1
ATOM 620 N N . ALA A 1 80 ? 5.321 11.186 -19.387 1.00 81.25 80 ALA A N 1
ATOM 621 C CA . ALA A 1 80 ? 6.686 11.609 -19.719 1.00 81.25 80 ALA A CA 1
ATOM 622 C C . ALA A 1 80 ? 6.951 13.106 -19.449 1.00 81.25 80 ALA A C 1
ATOM 624 O O . ALA A 1 80 ? 7.969 13.482 -18.873 1.00 81.25 80 ALA A O 1
ATOM 625 N N . PHE A 1 81 ? 5.994 13.973 -19.796 1.00 82.81 81 PHE A N 1
ATOM 626 C CA . PHE A 1 81 ? 6.104 15.430 -19.637 1.00 82.81 81 PHE A CA 1
ATOM 627 C C . PHE A 1 81 ? 5.919 15.930 -18.189 1.00 82.81 81 PHE A C 1
ATOM 629 O O . PHE A 1 81 ? 6.236 17.081 -17.895 1.00 82.81 81 PHE A O 1
ATOM 636 N N . LEU A 1 82 ? 5.425 15.084 -17.278 1.00 87.31 82 LEU A N 1
ATOM 637 C CA . LEU A 1 82 ? 5.251 15.374 -15.846 1.00 87.31 82 LEU A CA 1
ATOM 638 C C . LEU A 1 82 ? 5.958 14.340 -14.963 1.00 87.31 82 LEU A C 1
ATOM 640 O O . LEU A 1 82 ? 5.594 14.175 -13.795 1.00 87.31 82 LEU A O 1
ATOM 644 N N . PHE A 1 83 ? 6.968 13.660 -15.513 1.00 86.31 83 PHE A N 1
ATOM 645 C CA . PHE A 1 83 ? 7.583 12.488 -14.898 1.00 86.31 83 PHE A CA 1
ATOM 646 C C . PHE A 1 83 ? 7.986 12.745 -13.442 1.00 86.31 83 PHE A C 1
ATOM 648 O O . PHE A 1 83 ? 7.501 12.054 -12.555 1.00 86.31 83 PHE A O 1
ATOM 655 N N . GLY A 1 84 ? 8.745 13.813 -13.170 1.00 89.75 84 GLY A N 1
ATOM 656 C CA . GLY A 1 84 ? 9.218 14.115 -11.814 1.00 89.75 84 GLY A CA 1
ATOM 657 C C . GLY A 1 84 ? 8.105 14.407 -10.796 1.00 89.75 84 GLY A C 1
ATOM 658 O O . GLY A 1 84 ? 8.223 14.034 -9.631 1.00 89.75 84 GLY A O 1
ATOM 659 N N . LEU A 1 85 ? 6.995 15.029 -11.214 1.00 93.50 85 LEU A N 1
ATOM 660 C CA . LEU A 1 85 ? 5.863 15.295 -10.318 1.00 93.50 85 LEU A CA 1
ATOM 661 C C . LEU A 1 85 ? 5.137 13.998 -9.957 1.00 93.50 85 LEU A C 1
ATOM 663 O O . LEU A 1 85 ? 4.863 13.742 -8.785 1.00 93.50 85 LEU A O 1
ATOM 667 N N . PHE A 1 86 ? 4.815 13.180 -10.958 1.00 93.44 86 PHE A N 1
ATOM 668 C CA . PHE A 1 86 ? 4.129 11.917 -10.705 1.00 93.44 86 PHE A CA 1
ATOM 669 C C . PHE A 1 86 ? 5.034 10.914 -10.004 1.00 93.44 86 PHE A C 1
ATOM 671 O O . PHE A 1 86 ? 4.533 10.127 -9.206 1.00 93.44 86 PHE A O 1
ATOM 678 N N . GLU A 1 87 ? 6.344 10.950 -10.254 1.00 93.19 87 GLU A N 1
ATOM 679 C CA . GLU A 1 87 ? 7.320 10.098 -9.572 1.00 93.19 87 GLU A CA 1
ATOM 680 C C . GLU A 1 87 ? 7.349 10.451 -8.088 1.00 93.19 87 GLU A C 1
ATOM 682 O O . GLU A 1 87 ? 7.187 9.576 -7.235 1.00 93.19 87 GLU A O 1
ATOM 687 N N . PHE A 1 88 ? 7.418 11.747 -7.774 1.00 95.12 88 PHE A N 1
ATOM 688 C CA . PHE A 1 88 ? 7.300 12.232 -6.405 1.00 95.12 88 PHE A CA 1
ATOM 689 C C . PHE A 1 88 ? 5.991 11.777 -5.743 1.00 95.12 88 PHE A C 1
ATOM 691 O O . PHE A 1 88 ? 6.019 11.226 -4.642 1.00 95.12 88 PHE A O 1
ATOM 698 N N . ILE A 1 89 ? 4.845 11.937 -6.417 1.00 96.62 89 ILE A N 1
ATOM 699 C CA . ILE A 1 89 ? 3.542 11.502 -5.886 1.00 96.62 89 ILE A CA 1
ATOM 700 C C . ILE A 1 89 ? 3.509 9.980 -5.675 1.00 96.62 89 ILE A C 1
ATOM 702 O O . ILE A 1 89 ? 3.005 9.521 -4.651 1.00 96.62 89 ILE A O 1
ATOM 706 N N . HIS A 1 90 ? 4.063 9.195 -6.601 1.00 95.94 90 HIS A N 1
ATOM 707 C CA . HIS A 1 90 ? 4.136 7.737 -6.499 1.00 95.94 90 HIS A CA 1
ATOM 708 C C . HIS A 1 90 ? 4.961 7.303 -5.282 1.00 95.94 90 HIS A C 1
ATOM 710 O O . HIS A 1 90 ? 4.553 6.410 -4.538 1.00 95.94 90 HIS A O 1
ATOM 716 N N . ILE A 1 91 ? 6.092 7.962 -5.029 1.00 95.56 91 ILE A N 1
ATOM 717 C CA . ILE A 1 91 ? 6.932 7.687 -3.859 1.00 95.56 91 ILE A CA 1
ATOM 718 C C . ILE A 1 91 ? 6.206 8.090 -2.568 1.00 95.56 91 ILE A C 1
ATOM 720 O O . ILE A 1 91 ? 6.137 7.292 -1.631 1.00 95.56 91 ILE A O 1
ATOM 724 N N . VAL A 1 92 ? 5.614 9.288 -2.514 1.00 97.62 92 VAL A N 1
ATOM 725 C CA . VAL A 1 92 ? 4.876 9.777 -1.332 1.00 97.62 92 VAL A CA 1
ATOM 726 C C . VAL A 1 92 ? 3.708 8.855 -0.985 1.00 97.62 92 VAL A C 1
ATOM 728 O O . VAL A 1 92 ? 3.536 8.487 0.179 1.00 97.62 92 VAL A O 1
ATOM 731 N N . ASN A 1 93 ? 2.934 8.429 -1.982 1.00 97.38 93 ASN A N 1
ATOM 732 C CA . ASN A 1 93 ? 1.835 7.487 -1.793 1.00 97.38 93 ASN A CA 1
ATOM 733 C C . ASN A 1 93 ? 2.334 6.124 -1.303 1.00 97.38 93 ASN A C 1
ATOM 735 O O . ASN A 1 93 ? 1.747 5.561 -0.378 1.00 97.38 93 ASN A O 1
ATOM 739 N N . ALA A 1 94 ? 3.429 5.603 -1.864 1.00 96.44 94 ALA A N 1
ATOM 740 C CA . ALA A 1 94 ? 4.019 4.351 -1.399 1.00 96.44 94 ALA A CA 1
ATOM 741 C C . ALA A 1 94 ? 4.456 4.437 0.075 1.00 96.44 94 ALA A C 1
ATOM 743 O O . ALA A 1 94 ? 4.193 3.516 0.855 1.00 96.44 94 ALA A O 1
ATOM 744 N N . VAL A 1 95 ? 5.067 5.558 0.484 1.00 97.06 95 VAL A N 1
ATOM 745 C CA . VAL A 1 95 ? 5.475 5.782 1.880 1.00 97.06 95 VAL A CA 1
ATOM 746 C C . VAL A 1 95 ? 4.234 5.852 2.764 1.00 97.06 95 VAL A C 1
ATOM 748 O O . VAL A 1 95 ? 4.166 5.162 3.780 1.00 97.06 95 VAL A O 1
ATOM 751 N N . ALA A 1 96 ? 3.210 6.594 2.338 1.00 97.94 96 ALA A N 1
ATOM 752 C CA . ALA A 1 96 ? 1.945 6.689 3.054 1.00 97.94 96 ALA A CA 1
ATOM 753 C C . ALA A 1 96 ? 1.276 5.316 3.246 1.00 97.94 96 ALA A C 1
ATOM 755 O O . ALA A 1 96 ? 0.768 5.046 4.334 1.00 97.94 96 ALA A O 1
ATOM 756 N N . ILE A 1 97 ? 1.310 4.432 2.241 1.00 97.88 97 ILE A N 1
ATOM 757 C CA . ILE A 1 97 ? 0.783 3.063 2.347 1.00 97.88 97 ILE A CA 1
ATOM 758 C C . ILE A 1 97 ? 1.530 2.277 3.428 1.00 97.88 97 ILE A C 1
ATOM 760 O O . ILE A 1 97 ? 0.883 1.691 4.296 1.00 97.88 97 ILE A O 1
ATOM 764 N N . VAL A 1 98 ? 2.869 2.274 3.416 1.00 97.12 98 VAL A N 1
ATOM 765 C CA . VAL A 1 98 ? 3.666 1.545 4.423 1.00 97.12 98 VAL A CA 1
ATOM 766 C C . VAL A 1 98 ? 3.430 2.110 5.823 1.00 97.12 98 VAL A C 1
ATOM 768 O O . VAL A 1 98 ? 3.181 1.345 6.758 1.00 97.12 98 VAL A O 1
ATOM 771 N N . THR A 1 99 ? 3.442 3.436 5.979 1.00 97.56 99 THR A N 1
ATOM 772 C CA . THR A 1 99 ? 3.211 4.092 7.273 1.00 97.56 99 THR A CA 1
ATOM 773 C C . THR A 1 99 ? 1.813 3.801 7.811 1.00 97.56 99 THR A C 1
ATOM 775 O O . THR A 1 99 ? 1.670 3.445 8.981 1.00 97.56 99 THR A O 1
ATOM 778 N N . GLN A 1 100 ? 0.773 3.889 6.977 1.00 97.31 100 GLN A N 1
ATOM 779 C CA . GLN A 1 100 ? -0.593 3.572 7.399 1.00 97.31 100 GLN A CA 1
ATOM 780 C C . GLN A 1 100 ? -0.771 2.082 7.696 1.00 97.31 100 GLN A C 1
ATOM 782 O O . GLN A 1 100 ? -1.456 1.738 8.659 1.00 97.31 100 GLN A O 1
ATOM 787 N N . ALA A 1 101 ? -0.123 1.197 6.931 1.00 96.56 101 ALA A N 1
ATOM 788 C CA . ALA A 1 101 ? -0.109 -0.236 7.210 1.00 96.56 101 ALA A CA 1
ATOM 789 C C . ALA A 1 101 ? 0.503 -0.527 8.587 1.00 96.56 101 ALA A C 1
ATOM 791 O O . ALA A 1 101 ? -0.080 -1.281 9.363 1.00 96.56 101 ALA A O 1
ATOM 792 N N . SER A 1 102 ? 1.649 0.093 8.894 1.00 97.25 102 SER A N 1
ATOM 793 C CA . SER A 1 102 ? 2.333 -0.072 10.180 1.00 97.25 102 SER A CA 1
ATOM 794 C C . SER A 1 102 ? 1.502 0.501 11.321 1.00 97.25 102 SER A C 1
ATOM 796 O O . SER A 1 102 ? 1.302 -0.171 12.324 1.00 97.25 102 SER A O 1
ATOM 798 N N . SER A 1 103 ? 0.959 1.709 11.149 1.00 96.06 103 SER A N 1
ATOM 799 C CA . SER A 1 103 ? 0.105 2.344 12.154 1.00 96.06 103 SER A CA 1
ATOM 800 C C . SER A 1 103 ? -1.162 1.533 12.423 1.00 96.06 103 SER A C 1
ATOM 802 O O . SER A 1 103 ? -1.566 1.423 13.576 1.00 96.06 103 SER A O 1
ATOM 804 N N . THR A 1 104 ? -1.776 0.960 11.384 1.00 96.00 104 THR A N 1
ATOM 805 C CA . THR A 1 104 ? -2.971 0.120 11.533 1.00 96.00 104 THR A CA 1
ATOM 806 C C . THR A 1 104 ? -2.645 -1.170 12.269 1.00 96.00 104 THR A C 1
ATOM 808 O O . THR A 1 104 ? -3.421 -1.548 13.134 1.00 96.00 104 THR A O 1
ATOM 811 N N . ALA A 1 105 ? -1.514 -1.815 11.960 1.00 95.31 105 ALA A N 1
ATOM 812 C CA . ALA A 1 105 ? -1.079 -3.028 12.652 1.00 95.31 105 ALA A CA 1
ATOM 813 C C . ALA A 1 105 ? -0.854 -2.757 14.145 1.00 95.31 105 ALA A C 1
ATOM 815 O O . ALA A 1 105 ? -1.555 -3.323 14.971 1.00 95.31 105 ALA A O 1
ATOM 816 N N . THR A 1 106 ? 0.003 -1.790 14.486 1.00 94.94 106 THR A N 1
ATOM 817 C CA . THR A 1 106 ? 0.296 -1.453 15.888 1.00 94.94 106 THR A CA 1
ATOM 818 C C . THR A 1 106 ? -0.957 -1.070 16.670 1.00 94.94 106 THR A C 1
ATOM 820 O O . THR A 1 106 ? -1.161 -1.528 17.786 1.00 94.94 106 THR A O 1
ATOM 823 N N . ALA A 1 107 ? -1.822 -0.233 16.096 1.00 93.44 107 ALA A N 1
ATOM 824 C CA . ALA A 1 107 ? -3.020 0.202 16.800 1.00 93.44 107 ALA A CA 1
ATOM 825 C C . ALA A 1 107 ? -4.109 -0.884 16.863 1.00 93.44 107 ALA A C 1
ATOM 827 O O . ALA A 1 107 ? -4.974 -0.813 17.736 1.00 93.44 107 ALA A O 1
ATOM 828 N N . TYR A 1 108 ? -4.086 -1.866 15.957 1.00 93.69 108 TYR A N 1
ATOM 829 C CA . TYR A 1 108 ? -4.915 -3.063 16.064 1.00 93.69 108 TYR A CA 1
ATOM 830 C C . TYR A 1 108 ? -4.420 -3.967 17.195 1.00 93.69 108 TYR A C 1
ATOM 832 O O . TYR A 1 108 ? -5.238 -4.340 18.028 1.00 93.69 108 TYR A O 1
ATOM 840 N N . ASP A 1 109 ? -3.110 -4.219 17.280 1.00 93.81 109 ASP A N 1
ATOM 841 C CA . ASP A 1 109 ? -2.500 -5.029 18.344 1.00 93.81 109 ASP A CA 1
ATOM 842 C C . ASP A 1 109 ? -2.816 -4.434 19.731 1.00 93.81 109 ASP A C 1
ATOM 844 O O . ASP A 1 109 ? -3.375 -5.107 20.589 1.00 93.81 109 ASP A O 1
ATOM 848 N N . MET A 1 110 ? -2.613 -3.123 19.917 1.00 92.88 110 MET A N 1
ATOM 849 C CA . MET A 1 110 ? -2.960 -2.429 21.173 1.00 92.88 110 MET A CA 1
ATOM 850 C C . MET A 1 110 ? -4.459 -2.494 21.515 1.00 92.88 110 MET A C 1
ATOM 852 O O . MET A 1 110 ? -4.851 -2.467 22.684 1.00 92.88 110 MET A O 1
ATOM 856 N N . TRP A 1 111 ? -5.326 -2.516 20.497 1.00 90.62 111 TRP A N 1
ATOM 857 C CA . TRP A 1 111 ? -6.765 -2.670 20.699 1.00 90.62 111 TRP A CA 1
ATOM 858 C C . TRP A 1 111 ? -7.128 -4.101 21.105 1.00 90.62 111 TRP A C 1
ATOM 860 O O . TRP A 1 111 ? -7.947 -4.273 22.009 1.00 90.62 111 TRP A O 1
ATOM 870 N N . GLU A 1 112 ? -6.524 -5.102 20.467 1.00 86.69 112 GLU A N 1
ATOM 871 C CA . GLU A 1 112 ? -6.706 -6.517 20.799 1.00 86.69 112 GLU A CA 1
ATOM 872 C C . GLU A 1 112 ? -6.230 -6.819 22.226 1.00 86.69 112 GLU A C 1
ATOM 874 O O . GLU A 1 112 ? -6.952 -7.459 22.994 1.00 86.69 112 GLU A O 1
ATOM 879 N N . ASP A 1 113 ? -5.102 -6.230 22.623 1.00 87.06 113 ASP A N 1
ATOM 880 C CA . ASP A 1 113 ? -4.538 -6.308 23.975 1.00 87.06 113 ASP A CA 1
ATOM 881 C C . ASP A 1 113 ? -5.310 -5.469 25.013 1.00 87.06 113 ASP A C 1
ATOM 883 O O . ASP A 1 113 ? -4.938 -5.428 26.189 1.00 87.06 113 ASP A O 1
ATOM 887 N N . LYS A 1 114 ? -6.411 -4.813 24.608 1.00 80.62 114 LYS A N 1
ATOM 888 C CA . LYS A 1 114 ? -7.296 -4.005 25.469 1.00 80.62 114 LYS A CA 1
ATOM 889 C C . LYS A 1 114 ? -6.584 -2.858 26.187 1.00 80.62 114 LYS A C 1
ATOM 891 O O . LYS A 1 114 ? -7.081 -2.357 27.195 1.00 80.62 114 LYS A O 1
ATOM 896 N N . GLU A 1 115 ? -5.470 -2.365 25.652 1.00 65.25 115 GLU A N 1
ATOM 897 C CA . GLU A 1 115 ? -4.704 -1.274 26.270 1.00 65.25 115 GLU A CA 1
ATOM 898 C C . GLU A 1 115 ? -5.521 0.032 26.388 1.00 65.25 115 GLU A C 1
ATOM 900 O O . GLU A 1 115 ? -5.230 0.902 27.209 1.00 65.25 115 GLU A O 1
ATOM 905 N N . TYR A 1 116 ? -6.608 0.140 25.621 1.00 60.50 116 TYR A N 1
ATOM 906 C CA . TYR A 1 116 ? -7.558 1.251 25.659 1.00 60.50 116 TYR A CA 1
ATOM 907 C C . TYR A 1 116 ? -8.813 1.001 26.515 1.00 60.50 116 TYR A C 1
ATOM 909 O O . TYR A 1 116 ? -9.695 1.866 26.543 1.00 60.50 116 TYR A O 1
ATOM 917 N N . GLU A 1 117 ? -8.944 -0.144 27.196 1.00 68.50 117 GLU A N 1
ATOM 918 C CA . GLU A 1 117 ? -10.056 -0.361 28.129 1.00 68.50 117 GLU A CA 1
ATOM 919 C C . GLU A 1 117 ? -9.862 0.500 29.394 1.00 68.50 117 GLU A C 1
ATOM 921 O O . GLU A 1 117 ? -8.779 0.493 29.991 1.00 68.50 117 GLU A O 1
ATOM 926 N N . PRO A 1 118 ? -10.886 1.257 29.840 1.00 59.84 118 PRO A N 1
ATOM 927 C CA . PRO A 1 118 ? -10.802 2.004 31.087 1.00 59.84 118 PRO A CA 1
ATOM 928 C C . PRO A 1 118 ? -10.504 1.047 32.242 1.00 59.84 118 PRO A C 1
ATOM 930 O O . PRO A 1 118 ? -11.299 0.153 32.539 1.00 59.84 118 PRO A O 1
ATOM 933 N N . LYS A 1 119 ? -9.366 1.236 32.921 1.00 61.50 119 LYS A N 1
ATOM 934 C CA . LYS A 1 119 ? -9.098 0.516 34.170 1.00 61.50 119 LYS A CA 1
ATOM 935 C C . LYS A 1 119 ? -10.204 0.875 35.169 1.00 61.50 119 LYS A C 1
ATOM 937 O O . LYS A 1 119 ? -10.514 2.064 35.284 1.00 61.50 119 LYS A O 1
ATOM 942 N N . PRO A 1 120 ? -10.792 -0.096 35.893 1.00 66.75 120 PRO A N 1
ATOM 943 C CA . PRO A 1 120 ? -11.783 0.204 36.915 1.00 66.75 120 PRO A CA 1
ATOM 944 C C . PRO A 1 120 ? -11.194 1.221 37.891 1.00 66.75 120 PRO A C 1
ATOM 946 O O . PRO A 1 120 ? -10.183 0.950 38.540 1.00 66.75 120 PRO A O 1
ATOM 949 N N . THR A 1 121 ? -11.791 2.408 37.979 1.00 69.25 121 THR A N 1
ATOM 950 C CA . THR A 1 121 ? -11.493 3.327 39.075 1.00 69.25 121 THR A CA 1
ATOM 951 C C . THR A 1 121 ? -11.911 2.614 40.351 1.00 69.25 121 THR A C 1
ATOM 953 O O . THR A 1 121 ? -13.074 2.219 40.463 1.00 69.25 121 THR A O 1
ATOM 956 N N . ALA A 1 122 ? -10.966 2.392 41.271 1.00 63.09 122 ALA A N 1
ATOM 957 C CA . ALA A 1 122 ? -11.263 1.805 42.572 1.00 63.09 122 ALA A CA 1
ATOM 958 C C . ALA A 1 122 ? -12.480 2.527 43.181 1.00 63.09 122 ALA A C 1
ATOM 960 O O . ALA A 1 122 ? -12.545 3.758 43.078 1.00 63.09 122 ALA A O 1
ATOM 961 N N . PRO A 1 123 ? -13.461 1.803 43.752 1.00 65.81 123 PRO A N 1
ATOM 962 C CA . PRO A 1 123 ? -14.601 2.453 44.377 1.00 65.81 123 PRO A CA 1
ATOM 963 C C . PRO A 1 123 ? -14.076 3.414 45.445 1.00 65.81 123 PRO A C 1
ATOM 965 O O . PRO A 1 123 ? -13.238 3.033 46.263 1.00 65.81 123 PRO A O 1
ATOM 968 N N . ALA A 1 124 ? -14.525 4.669 45.389 1.00 66.62 124 ALA A N 1
ATOM 969 C CA . ALA A 1 124 ? -14.251 5.632 46.443 1.00 66.62 124 ALA A CA 1
ATOM 970 C C . ALA A 1 124 ? -14.857 5.069 47.737 1.00 66.62 124 ALA A C 1
ATOM 972 O O . ALA A 1 124 ? -16.066 4.837 47.798 1.00 66.62 124 ALA A O 1
ATOM 973 N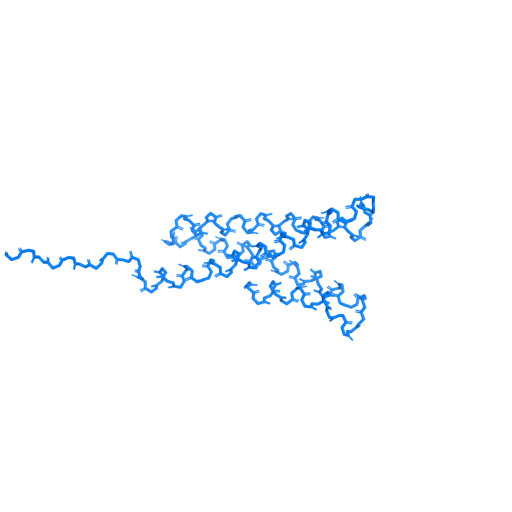 N . SER A 1 125 ? -13.985 4.754 48.695 1.00 66.94 125 SER A N 1
ATOM 974 C CA . SER A 1 125 ? -14.311 4.267 50.039 1.00 66.94 125 SER A CA 1
ATOM 975 C C . SER A 1 125 ? -15.010 5.332 50.867 1.00 66.94 125 SER A C 1
ATOM 977 O O . SER A 1 125 ? -14.506 6.479 50.820 1.00 66.94 125 SER A O 1
#

Radius of gyration: 18.54 Å; chains: 1; bounding box: 36×25×71 Å